Protein AF-A0A940CPN8-F1 (afdb_monomer_lite)

Structure (mmCIF, N/CA/C/O backbone):
data_AF-A0A940CPN8-F1
#
_entry.id   AF-A0A940CPN8-F1
#
loop_
_atom_site.group_PDB
_atom_site.id
_atom_site.type_symbol
_atom_site.label_atom_id
_atom_site.label_alt_id
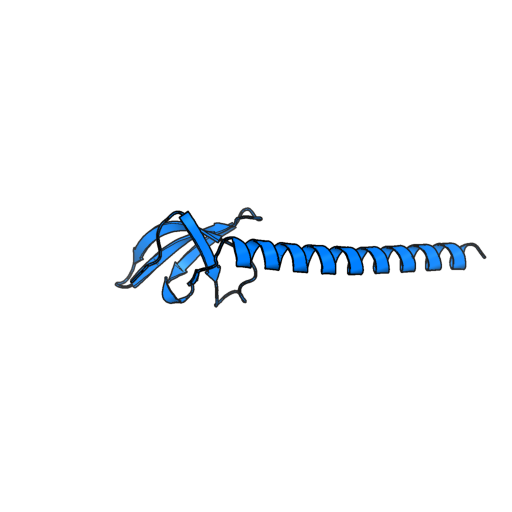_atom_site.label_comp_id
_atom_site.label_asym_id
_atom_site.label_entity_id
_atom_site.label_seq_id
_atom_site.pdbx_PDB_ins_code
_atom_site.Cartn_x
_atom_site.Cartn_y
_atom_site.Cartn_z
_atom_site.occupancy
_atom_site.B_iso_or_equiv
_atom_site.auth_seq_id
_atom_site.auth_comp_id
_atom_site.auth_asym_id
_atom_site.auth_atom_id
_atom_site.pdbx_PDB_model_num
ATOM 1 N N . MET A 1 1 ? 1.821 8.226 21.309 1.00 39.47 1 MET A N 1
ATOM 2 C CA . MET A 1 1 ? 1.546 6.997 20.535 1.00 39.47 1 MET A CA 1
ATOM 3 C C . MET A 1 1 ? 0.687 7.369 19.341 1.00 39.47 1 MET A C 1
ATOM 5 O O . MET A 1 1 ? -0.494 7.640 19.502 1.00 39.47 1 MET A O 1
ATOM 9 N N . THR A 1 2 ? 1.284 7.491 18.161 1.00 53.28 2 THR A N 1
ATOM 10 C CA . THR A 1 2 ? 0.552 7.777 16.921 1.00 53.28 2 THR A CA 1
ATOM 11 C C . THR A 1 2 ? -0.062 6.483 16.404 1.00 53.28 2 THR A C 1
ATOM 13 O O . THR A 1 2 ? 0.592 5.740 15.679 1.00 53.28 2 THR A O 1
ATOM 16 N N . GLY A 1 3 ? -1.292 6.195 16.829 1.00 86.00 3 GLY A N 1
ATOM 17 C CA . GLY A 1 3 ? -2.080 5.101 16.267 1.00 86.00 3 GLY A CA 1
ATOM 18 C C . GLY A 1 3 ? -2.418 5.334 14.792 1.00 86.00 3 GLY A C 1
ATOM 19 O O . GLY A 1 3 ? -2.203 6.421 14.241 1.00 86.00 3 GLY A O 1
ATOM 20 N N . PHE A 1 4 ? -2.950 4.296 14.156 1.00 93.81 4 PHE A N 1
ATOM 21 C CA . PHE A 1 4 ? -3.542 4.402 12.828 1.00 93.81 4 PHE A CA 1
ATOM 22 C C . PHE A 1 4 ? -4.767 5.313 12.865 1.00 93.81 4 PHE A C 1
ATOM 24 O O . PHE A 1 4 ? -5.550 5.272 13.814 1.00 93.81 4 PHE A O 1
ATOM 31 N N . LYS A 1 5 ? -4.943 6.122 11.821 1.00 94.94 5 LYS A N 1
ATOM 32 C CA . LYS A 1 5 ? -6.155 6.920 11.622 1.00 94.94 5 LYS A CA 1
ATOM 33 C C . LYS A 1 5 ? -6.601 6.904 10.160 1.00 94.94 5 LYS A C 1
ATOM 35 O O . LYS A 1 5 ? -5.759 6.711 9.274 1.00 94.94 5 LYS A O 1
ATOM 40 N N . PRO A 1 6 ? -7.890 7.170 9.888 1.00 96.69 6 PRO A N 1
ATOM 41 C CA . PRO A 1 6 ? -8.357 7.441 8.538 1.00 96.69 6 PRO A CA 1
ATOM 42 C C . PRO A 1 6 ? -7.473 8.472 7.834 1.00 96.69 6 PRO A C 1
ATOM 44 O O . PRO A 1 6 ? -7.088 9.496 8.401 1.00 96.69 6 PRO A O 1
ATOM 47 N N . GLY A 1 7 ? -7.124 8.173 6.589 1.00 94.88 7 GLY A N 1
ATOM 48 C CA . GLY A 1 7 ? -6.250 8.991 5.764 1.00 94.88 7 GLY A CA 1
ATOM 49 C C . GLY A 1 7 ? -4.785 8.562 5.726 1.00 94.88 7 GLY A C 1
ATOM 50 O O . GLY A 1 7 ? -4.104 8.936 4.772 1.00 94.88 7 GLY A O 1
ATOM 51 N N . ASP A 1 8 ? -4.312 7.771 6.693 1.00 95.25 8 ASP A N 1
ATOM 52 C CA . ASP A 1 8 ? -2.941 7.258 6.681 1.00 95.25 8 ASP A CA 1
ATOM 53 C C . ASP A 1 8 ? -2.718 6.292 5.501 1.00 95.25 8 ASP A C 1
ATOM 55 O O . ASP A 1 8 ? -3.618 5.537 5.117 1.00 95.25 8 ASP A O 1
ATOM 59 N N . ILE A 1 9 ? -1.502 6.312 4.945 1.00 95.06 9 ILE A N 1
ATOM 60 C CA . ILE A 1 9 ? -1.056 5.359 3.924 1.00 95.06 9 ILE A CA 1
ATOM 61 C C . ILE A 1 9 ? -0.383 4.181 4.618 1.00 95.06 9 ILE A C 1
ATOM 63 O O . ILE A 1 9 ? 0.468 4.357 5.495 1.00 95.06 9 ILE A O 1
ATOM 67 N N . VAL A 1 10 ? -0.780 2.977 4.223 1.00 95.75 10 VAL A N 1
ATOM 68 C CA . VAL A 1 10 ? -0.323 1.732 4.829 1.00 95.75 10 VAL A CA 1
ATOM 69 C C . VAL A 1 10 ? -0.049 0.657 3.780 1.00 95.75 10 VAL A C 1
ATOM 71 O O . VAL A 1 10 ? -0.575 0.691 2.666 1.00 95.75 10 VAL A O 1
ATOM 74 N N . LEU A 1 11 ? 0.770 -0.314 4.163 1.00 95.69 11 LEU A N 1
ATOM 75 C CA . LEU A 1 11 ? 0.985 -1.584 3.474 1.00 95.69 11 LEU A CA 1
ATOM 76 C C . LEU A 1 11 ? 0.484 -2.721 4.368 1.00 95.69 11 LEU A C 1
ATOM 78 O O . LEU A 1 11 ? 0.388 -2.552 5.582 1.00 95.69 11 LEU A O 1
ATOM 82 N N . ARG A 1 12 ? 0.191 -3.881 3.780 1.00 96.44 12 ARG A N 1
ATOM 83 C CA . ARG A 1 12 ? -0.202 -5.082 4.528 1.00 96.44 12 ARG A CA 1
ATOM 84 C C . ARG A 1 12 ? 0.943 -6.075 4.603 1.00 96.44 12 ARG A C 1
ATOM 86 O O . ARG A 1 12 ? 1.494 -6.441 3.566 1.00 96.44 12 ARG A O 1
ATOM 93 N N . TYR A 1 13 ? 1.281 -6.542 5.799 1.00 95.19 13 TYR A N 1
ATOM 94 C CA . TYR A 1 13 ? 2.320 -7.554 5.982 1.00 95.19 13 TYR A CA 1
ATOM 95 C C . TYR A 1 13 ? 1.925 -8.901 5.373 1.00 95.19 13 TYR A C 1
ATOM 97 O O . TYR A 1 13 ? 2.733 -9.511 4.676 1.00 95.19 13 TYR A O 1
ATOM 105 N N . SER A 1 14 ? 0.675 -9.322 5.562 1.00 95.06 14 SER A N 1
ATOM 106 C CA . SER A 1 14 ? 0.149 -10.616 5.102 1.00 95.06 14 SER A CA 1
ATOM 107 C C . SER A 1 14 ? 0.082 -10.757 3.575 1.00 95.06 14 SER A C 1
ATOM 109 O O . SER A 1 14 ? -0.109 -11.861 3.080 1.00 95.06 14 SER A O 1
ATOM 111 N N . TYR A 1 15 ? 0.241 -9.653 2.837 1.00 92.38 15 TYR A N 1
ATOM 112 C CA . TYR A 1 15 ? 0.226 -9.594 1.368 1.00 92.38 15 TYR A CA 1
ATOM 113 C C . TYR A 1 15 ? 1.544 -9.029 0.830 1.00 92.38 15 TYR A C 1
ATOM 115 O O . TYR A 1 15 ? 1.574 -8.225 -0.092 1.00 92.38 15 TYR A O 1
ATOM 123 N N . GLU A 1 16 ? 2.658 -9.376 1.479 1.00 92.81 16 GLU A N 1
ATOM 124 C CA . GLU A 1 16 ? 4.021 -9.036 1.039 1.00 92.81 16 GLU A CA 1
ATOM 125 C C . GLU A 1 16 ? 4.301 -7.536 0.855 1.00 92.81 16 GLU A C 1
ATOM 127 O O . GLU A 1 16 ? 5.348 -7.144 0.333 1.00 92.81 16 GLU A O 1
ATOM 132 N N . ARG A 1 17 ? 3.418 -6.673 1.368 1.00 93.62 17 ARG A N 1
ATOM 133 C CA . ARG A 1 17 ? 3.487 -5.218 1.220 1.00 93.62 17 ARG A CA 1
ATOM 134 C C . ARG A 1 17 ? 3.483 -4.807 -0.256 1.00 93.62 17 ARG A C 1
ATOM 136 O O . ARG A 1 17 ? 4.209 -3.895 -0.654 1.00 93.62 17 ARG A O 1
ATOM 143 N N . ASP A 1 18 ? 2.697 -5.484 -1.077 1.00 90.56 18 ASP A N 1
ATOM 144 C CA . ASP A 1 18 ? 2.632 -5.291 -2.526 1.00 90.56 18 ASP A CA 1
ATOM 145 C C . ASP A 1 18 ? 1.863 -4.023 -2.942 1.00 90.56 18 ASP A C 1
ATOM 147 O O . ASP A 1 18 ? 2.320 -3.263 -3.796 1.00 90.56 18 ASP A O 1
ATOM 151 N N . VAL A 1 19 ? 0.737 -3.747 -2.289 1.00 92.31 19 VAL A N 1
ATOM 152 C CA . VAL A 1 19 ? -0.201 -2.681 -2.644 1.00 92.31 19 VAL A CA 1
ATOM 153 C C . VAL A 1 19 ? -0.243 -1.621 -1.555 1.00 92.31 19 VAL A C 1
ATOM 155 O O . VAL A 1 19 ? -0.449 -1.919 -0.379 1.00 92.31 19 VAL A O 1
ATOM 158 N N . PHE A 1 20 ? -0.115 -0.356 -1.958 1.00 94.44 20 PHE A N 1
ATOM 159 C CA . PHE A 1 20 ? -0.370 0.777 -1.076 1.00 94.44 20 PHE A CA 1
ATOM 160 C C . PHE A 1 20 ? -1.868 0.992 -0.874 1.00 94.44 20 PHE A C 1
ATOM 162 O O . PHE A 1 20 ? -2.631 1.137 -1.834 1.00 94.44 20 PHE A O 1
ATOM 169 N N . PHE A 1 21 ? -2.268 1.097 0.388 1.00 96.62 21 PHE A N 1
ATOM 170 C CA . PHE A 1 21 ? -3.633 1.383 0.794 1.00 96.62 21 PHE A CA 1
ATOM 171 C C . PHE A 1 21 ? -3.721 2.709 1.538 1.00 96.62 21 PHE A C 1
ATOM 173 O O . PHE A 1 21 ? -2.783 3.128 2.210 1.00 96.62 21 PHE A O 1
ATOM 180 N N . LYS A 1 22 ? -4.890 3.339 1.469 1.00 96.50 22 LYS A N 1
ATOM 181 C CA . LYS A 1 22 ? -5.305 4.404 2.379 1.00 96.50 22 LYS A CA 1
ATOM 182 C C . LYS A 1 22 ? -6.339 3.854 3.348 1.00 96.50 22 LYS A C 1
ATOM 184 O O . LYS A 1 22 ? -7.288 3.198 2.913 1.00 96.50 22 LYS A O 1
ATOM 189 N N . ILE A 1 23 ? -6.178 4.150 4.635 1.00 97.44 23 ILE A N 1
ATOM 190 C CA . ILE A 1 23 ? -7.201 3.838 5.636 1.00 97.44 23 ILE A CA 1
ATOM 191 C C . ILE A 1 23 ? -8.420 4.717 5.359 1.00 97.44 23 ILE A C 1
ATOM 193 O O . ILE A 1 23 ? -8.324 5.945 5.346 1.00 97.44 23 ILE A O 1
ATOM 197 N N . VAL A 1 24 ? -9.556 4.077 5.112 1.00 97.81 24 VAL A N 1
ATOM 198 C CA . VAL A 1 24 ? -10.853 4.728 4.918 1.00 97.81 24 VAL A CA 1
ATOM 199 C C . VAL A 1 24 ? -11.542 4.905 6.260 1.00 97.81 24 VAL A C 1
ATOM 201 O O . VAL A 1 24 ? -12.021 5.994 6.551 1.00 97.81 24 VAL A O 1
ATOM 204 N N . ASP A 1 25 ? -11.553 3.850 7.070 1.00 97.50 25 ASP A N 1
ATOM 205 C CA . ASP A 1 25 ? -12.206 3.838 8.373 1.00 97.50 25 ASP A CA 1
ATOM 206 C C . ASP A 1 25 ? -11.551 2.810 9.304 1.00 97.50 25 ASP A C 1
ATOM 208 O O . ASP A 1 25 ? -10.822 1.929 8.839 1.00 97.50 25 ASP A O 1
ATOM 212 N N . ILE A 1 26 ? -11.798 2.919 10.608 1.00 97.00 26 ILE A N 1
ATOM 213 C CA . ILE A 1 26 ? -11.339 1.972 11.628 1.00 97.00 26 ILE A CA 1
ATOM 214 C C . ILE A 1 26 ? -12.541 1.537 12.459 1.00 97.00 26 ILE A C 1
ATOM 216 O O . ILE A 1 26 ? -13.256 2.364 13.015 1.00 97.00 26 ILE A O 1
ATOM 220 N N . PHE A 1 27 ? -12.732 0.229 12.584 1.00 95.81 27 PHE A N 1
ATOM 221 C CA . PHE A 1 27 ? -13.866 -0.364 13.282 1.00 95.81 27 PHE A CA 1
ATOM 222 C C . PHE A 1 27 ? -13.422 -1.499 14.208 1.00 95.81 27 PHE A C 1
ATOM 224 O O . PHE A 1 27 ? -12.316 -2.030 14.101 1.00 95.81 27 PHE A O 1
ATOM 231 N N . PHE A 1 28 ? -14.294 -1.869 15.143 1.00 96.38 28 PHE A N 1
ATOM 232 C CA . PHE A 1 28 ? -14.088 -3.010 16.030 1.00 96.38 28 PHE A CA 1
ATOM 233 C C . PHE A 1 28 ? -14.898 -4.211 15.550 1.00 96.38 28 PHE A C 1
ATOM 235 O O . PHE A 1 28 ? -16.075 -4.084 15.220 1.00 96.38 28 PHE A O 1
ATOM 242 N N . ARG A 1 29 ? -14.268 -5.384 15.555 1.00 93.19 29 ARG A N 1
ATOM 243 C CA . ARG A 1 29 ? -14.890 -6.673 15.253 1.00 93.19 29 ARG A CA 1
ATOM 244 C C . ARG A 1 29 ? -14.277 -7.738 16.154 1.00 93.19 29 ARG A C 1
ATOM 246 O O . ARG A 1 29 ? -13.057 -7.810 16.263 1.00 93.19 29 ARG A O 1
ATOM 253 N N . ASP A 1 30 ? -15.120 -8.526 16.819 1.00 92.75 30 ASP A N 1
ATOM 254 C CA . ASP A 1 30 ? -14.702 -9.651 17.670 1.00 92.75 30 ASP A CA 1
ATOM 255 C C . ASP A 1 30 ? -13.633 -9.268 18.719 1.00 92.75 30 ASP A C 1
ATOM 257 O O . ASP A 1 30 ? -12.666 -9.986 18.958 1.00 92.75 30 ASP A O 1
ATOM 261 N N . GLY A 1 31 ? -13.777 -8.082 19.325 1.00 93.00 31 GLY A N 1
ATOM 262 C CA . GLY A 1 31 ? -12.845 -7.562 20.334 1.00 93.00 31 GLY A CA 1
ATOM 263 C C . GLY A 1 31 ? -11.515 -7.028 19.786 1.00 93.00 31 GLY A C 1
ATOM 264 O O . GLY A 1 31 ? -10.660 -6.623 20.571 1.00 93.00 31 GLY A O 1
ATOM 265 N N . LYS A 1 32 ? -11.334 -6.981 18.460 1.00 94.56 32 LYS A N 1
ATOM 266 C CA . LYS A 1 32 ? -10.111 -6.512 17.799 1.00 94.56 32 LYS A CA 1
ATOM 267 C C . LYS A 1 32 ? -10.387 -5.342 16.850 1.00 94.56 32 LYS A C 1
ATOM 269 O O . LYS A 1 32 ? -11.475 -5.216 16.289 1.00 94.56 32 LYS A O 1
ATOM 274 N N . GLN A 1 33 ? -9.397 -4.466 16.677 1.00 95.75 33 GLN A N 1
ATOM 275 C CA . GLN A 1 33 ? -9.479 -3.338 15.747 1.00 95.75 33 GLN A CA 1
ATOM 276 C C . GLN A 1 33 ? -9.079 -3.743 14.330 1.00 95.75 33 GLN A C 1
ATOM 278 O O . GLN A 1 33 ? -8.028 -4.354 14.113 1.00 95.75 33 GLN A O 1
ATOM 283 N N . TYR A 1 34 ? -9.901 -3.329 13.375 1.00 97.25 34 TYR A N 1
ATOM 284 C CA . TYR A 1 34 ? -9.710 -3.511 11.946 1.00 97.25 34 TYR A CA 1
ATOM 285 C C . TYR A 1 34 ? -9.769 -2.160 11.236 1.00 97.25 34 TYR A C 1
ATOM 287 O O . TYR A 1 34 ? -10.433 -1.230 11.689 1.00 97.25 34 TYR A O 1
ATOM 295 N N . ALA A 1 35 ? -9.083 -2.058 10.106 1.00 97.75 35 ALA A N 1
ATOM 296 C CA . ALA A 1 35 ? -9.170 -0.934 9.194 1.00 97.75 35 ALA A CA 1
ATOM 297 C C . ALA A 1 35 ? -9.864 -1.364 7.905 1.00 97.75 35 ALA A C 1
ATOM 299 O O . ALA A 1 35 ? -9.549 -2.417 7.348 1.00 97.75 35 ALA A O 1
ATOM 300 N N . LEU A 1 36 ? -10.749 -0.510 7.401 1.00 97.88 36 LEU A N 1
ATOM 301 C CA . LEU A 1 36 ? -11.210 -0.569 6.023 1.00 97.88 36 LEU A CA 1
ATOM 302 C C . LEU A 1 36 ? -10.196 0.165 5.145 1.00 97.88 36 LEU A C 1
ATOM 304 O O . LEU A 1 36 ? -9.858 1.324 5.392 1.00 97.88 36 LEU A O 1
ATOM 308 N N . LEU A 1 37 ? -9.713 -0.507 4.112 1.00 98.00 37 LEU A N 1
ATOM 309 C CA . LEU A 1 37 ? -8.621 -0.069 3.260 1.00 98.00 37 LEU A CA 1
ATOM 310 C C . LEU A 1 37 ? -9.100 0.115 1.825 1.00 98.00 37 LEU A C 1
ATOM 312 O O . LEU A 1 37 ? -9.849 -0.704 1.290 1.00 98.00 37 LEU A O 1
ATOM 316 N N . ARG A 1 38 ? -8.592 1.160 1.172 1.00 97.88 38 ARG A N 1
ATOM 317 C CA . ARG A 1 38 ? -8.765 1.393 -0.264 1.00 97.88 38 ARG A CA 1
ATOM 318 C C . ARG A 1 38 ? -7.406 1.450 -0.945 1.00 97.88 38 ARG A C 1
ATOM 320 O O . ARG A 1 38 ? -6.552 2.232 -0.530 1.00 97.88 38 ARG A O 1
ATOM 327 N N . GLY A 1 39 ? -7.220 0.650 -1.989 1.00 96.31 39 GLY A N 1
ATOM 328 C CA . GLY A 1 39 ? -6.019 0.671 -2.819 1.00 96.31 39 GLY A CA 1
ATOM 329 C C . GLY A 1 39 ? -5.814 2.044 -3.461 1.00 96.31 39 GLY A C 1
ATOM 330 O O . GLY A 1 39 ? -6.776 2.678 -3.905 1.00 96.31 39 GLY A O 1
ATOM 331 N N . LEU A 1 40 ? -4.567 2.519 -3.478 1.00 93.12 40 LEU A N 1
ATOM 332 C CA . LEU A 1 40 ? -4.219 3.811 -4.075 1.00 93.12 40 LEU A CA 1
ATOM 333 C C . LEU A 1 40 ? -4.154 3.740 -5.601 1.00 93.12 40 LEU A C 1
ATOM 335 O O . LEU A 1 40 ? -4.729 4.588 -6.276 1.00 93.12 40 LEU A O 1
ATOM 339 N N . ASP A 1 41 ? -3.473 2.722 -6.125 1.00 90.31 41 ASP A N 1
ATOM 340 C CA . ASP A 1 41 ? -3.169 2.607 -7.557 1.00 90.31 41 ASP A CA 1
ATOM 341 C C . ASP A 1 41 ? -4.062 1.574 -8.272 1.00 90.31 41 ASP A C 1
ATOM 343 O O . ASP A 1 41 ? -4.063 1.482 -9.497 1.00 90.31 41 ASP A O 1
ATOM 347 N N . ILE A 1 42 ? -4.855 0.808 -7.513 1.00 91.12 42 ILE A N 1
ATOM 348 C CA . ILE A 1 42 ? -5.766 -0.220 -8.026 1.00 91.12 42 ILE A CA 1
ATOM 349 C C . ILE A 1 42 ? -7.144 -0.119 -7.367 1.00 91.12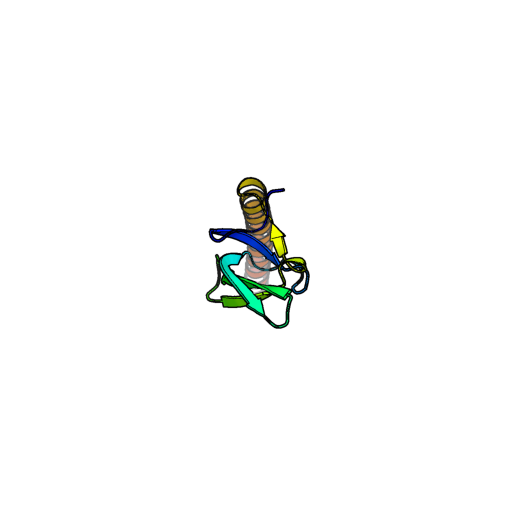 42 ILE A C 1
ATOM 351 O O . ILE A 1 42 ? -7.275 0.290 -6.211 1.00 91.12 42 ILE A O 1
ATOM 355 N N . ARG A 1 43 ? -8.193 -0.533 -8.089 1.00 95.62 43 ARG A N 1
ATOM 356 C CA . ARG A 1 43 ? -9.568 -0.595 -7.570 1.00 95.62 43 ARG A CA 1
ATOM 357 C C . ARG A 1 43 ? -9.739 -1.817 -6.664 1.00 95.62 43 ARG A C 1
ATOM 359 O O . ARG A 1 43 ? -10.388 -2.788 -7.035 1.00 95.62 43 ARG A O 1
ATOM 366 N N . LEU A 1 44 ? -9.146 -1.749 -5.479 1.00 95.38 44 LEU A N 1
ATOM 367 C CA . LEU A 1 44 ? -9.205 -2.793 -4.465 1.00 95.38 44 LEU A CA 1
ATOM 368 C C . LEU A 1 44 ? -9.715 -2.210 -3.148 1.00 95.38 44 LEU A C 1
ATOM 370 O O . LEU A 1 44 ? -9.258 -1.151 -2.716 1.00 95.38 44 LEU A O 1
ATOM 374 N N . PHE A 1 45 ? -10.643 -2.916 -2.512 1.00 96.31 45 PHE A N 1
ATOM 375 C CA . PHE A 1 45 ? -11.031 -2.686 -1.125 1.00 96.31 45 PHE A CA 1
ATOM 376 C C . PHE A 1 45 ? -10.696 -3.930 -0.317 1.00 96.31 45 PHE A C 1
ATOM 378 O O . PHE A 1 45 ? -10.858 -5.046 -0.808 1.00 96.31 45 PHE A O 1
ATOM 385 N N . ALA A 1 46 ? -10.222 -3.729 0.903 1.00 96.06 46 ALA A N 1
ATOM 386 C CA . ALA A 1 46 ? -9.898 -4.811 1.818 1.00 96.06 46 ALA A CA 1
ATOM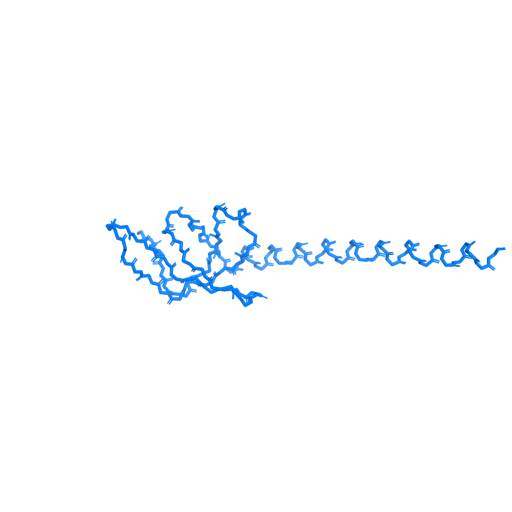 387 C C . ALA A 1 46 ? -10.123 -4.355 3.255 1.00 96.06 46 ALA A C 1
ATOM 389 O O . ALA A 1 46 ? -9.957 -3.179 3.563 1.00 96.06 46 ALA A O 1
ATOM 390 N N . ASP A 1 47 ? -10.452 -5.277 4.143 1.00 95.81 47 ASP A N 1
ATOM 391 C CA . ASP A 1 47 ? -10.317 -5.089 5.578 1.00 95.81 47 ASP A CA 1
ATOM 392 C C . ASP A 1 47 ? -9.059 -5.802 6.094 1.00 95.81 47 ASP A C 1
ATOM 394 O O . ASP A 1 47 ? -8.594 -6.800 5.529 1.00 95.81 47 ASP A O 1
ATOM 398 N N . ALA A 1 48 ? -8.460 -5.258 7.151 1.00 96.69 48 ALA A N 1
ATOM 399 C CA . ALA A 1 48 ? -7.300 -5.863 7.796 1.00 96.69 48 ALA A CA 1
ATOM 400 C C . ALA A 1 48 ? -7.233 -5.489 9.281 1.00 96.69 48 ALA A C 1
ATOM 402 O O . ALA A 1 48 ? -7.589 -4.362 9.632 1.00 96.69 48 ALA A O 1
ATOM 403 N N . PRO A 1 49 ? -6.760 -6.388 10.161 1.00 96.25 49 PRO A N 1
ATOM 404 C CA . PRO A 1 49 ? -6.484 -6.028 11.546 1.00 96.25 49 PRO A CA 1
ATOM 405 C C . PRO A 1 49 ? -5.363 -4.983 11.599 1.00 96.25 49 PRO A C 1
ATOM 407 O O . PRO A 1 49 ? -4.446 -5.026 10.781 1.00 96.25 49 PRO A O 1
ATOM 410 N N . LEU A 1 50 ? -5.397 -4.070 12.575 1.00 95.56 50 LEU A N 1
ATOM 411 C CA . LEU A 1 50 ? -4.384 -3.005 12.671 1.00 95.56 50 LEU A CA 1
ATOM 412 C C . LEU A 1 50 ? -2.945 -3.540 12.790 1.00 95.56 50 LEU A C 1
ATOM 414 O O . LEU A 1 50 ? -2.027 -2.912 12.273 1.00 95.56 50 LEU A O 1
ATOM 418 N N . ASP A 1 51 ? -2.754 -4.713 13.396 1.00 94.62 51 ASP A N 1
ATOM 419 C CA . ASP A 1 51 ? -1.434 -5.348 13.543 1.00 94.62 51 ASP A CA 1
ATOM 420 C C . ASP A 1 51 ? -0.843 -5.851 12.208 1.00 94.62 51 ASP A C 1
ATOM 422 O O . ASP A 1 51 ? 0.359 -6.079 12.114 1.00 94.62 51 ASP A O 1
ATOM 426 N N . ASP A 1 52 ? -1.675 -6.036 11.172 1.00 96.12 52 ASP A N 1
ATOM 427 C CA . ASP A 1 52 ? -1.237 -6.397 9.811 1.00 96.12 52 ASP A CA 1
ATOM 428 C C . ASP A 1 52 ? -0.766 -5.168 9.016 1.00 96.12 52 ASP A C 1
ATOM 430 O O . ASP A 1 52 ? -0.231 -5.299 7.914 1.00 96.12 52 ASP A O 1
ATOM 434 N N . LEU A 1 53 ? -0.971 -3.961 9.547 1.00 96.00 53 LEU A N 1
ATOM 435 C CA . LEU A 1 53 ? -0.670 -2.725 8.842 1.00 96.00 53 LEU A CA 1
ATOM 436 C C . LEU A 1 53 ? 0.736 -2.229 9.161 1.00 96.00 53 LEU A C 1
ATOM 438 O O . LEU A 1 53 ? 1.149 -2.119 10.313 1.00 96.00 53 LEU A O 1
ATOM 442 N N . LEU A 1 54 ? 1.442 -1.821 8.115 1.00 95.06 54 LEU A N 1
ATOM 443 C CA . LEU A 1 54 ? 2.670 -1.048 8.202 1.00 95.06 54 LEU A CA 1
ATOM 444 C C . LEU A 1 54 ? 2.383 0.367 7.724 1.00 95.06 54 LEU A C 1
ATOM 446 O O . LEU A 1 54 ? 2.056 0.567 6.555 1.00 95.06 54 LEU A O 1
ATOM 450 N N . LYS A 1 55 ? 2.516 1.351 8.612 1.00 94.44 55 LYS A N 1
ATOM 451 C CA . LYS A 1 55 ? 2.412 2.759 8.231 1.00 94.44 55 LYS A CA 1
ATOM 452 C C . LYS A 1 55 ? 3.599 3.157 7.367 1.00 94.44 55 LYS A C 1
ATOM 454 O O . LYS A 1 55 ? 4.730 2.820 7.697 1.00 94.44 55 LYS A O 1
ATOM 459 N N . VAL A 1 56 ? 3.323 3.890 6.294 1.00 92.44 56 VAL A N 1
ATOM 460 C CA . VAL A 1 56 ? 4.348 4.384 5.374 1.00 92.44 56 VAL A CA 1
ATOM 461 C C . VAL A 1 56 ? 4.257 5.898 5.294 1.00 92.44 56 VAL A C 1
ATOM 463 O O . VAL A 1 56 ? 3.164 6.470 5.238 1.00 92.44 56 VAL A O 1
ATOM 466 N N . THR A 1 57 ? 5.408 6.557 5.305 1.00 89.75 57 THR A N 1
ATOM 467 C CA . THR A 1 57 ? 5.492 7.999 5.072 1.00 89.75 57 THR A CA 1
ATOM 468 C C . THR A 1 57 ? 5.294 8.327 3.590 1.00 89.75 57 THR A C 1
ATOM 470 O O . THR A 1 57 ? 5.449 7.477 2.711 1.00 89.75 57 THR A O 1
ATOM 473 N N . ALA A 1 58 ? 4.940 9.577 3.286 1.00 84.56 58 ALA A N 1
ATOM 474 C CA . ALA A 1 58 ? 4.840 10.018 1.895 1.00 84.56 58 ALA A CA 1
ATOM 475 C C . ALA A 1 58 ? 6.184 9.861 1.159 1.00 84.56 58 ALA A C 1
ATOM 477 O O . ALA A 1 58 ? 6.205 9.381 0.030 1.00 84.56 58 ALA A O 1
ATOM 478 N N . GLU A 1 59 ? 7.290 10.177 1.835 1.00 90.00 59 GLU A N 1
ATOM 479 C CA . GLU A 1 59 ? 8.650 10.085 1.294 1.00 90.00 59 GLU A CA 1
ATOM 480 C C . GLU A 1 59 ? 9.033 8.642 0.935 1.00 90.00 59 GLU A C 1
ATOM 482 O O . GLU A 1 59 ? 9.461 8.378 -0.188 1.00 90.00 59 GLU A O 1
ATOM 487 N N . GLU A 1 60 ? 8.811 7.678 1.836 1.00 88.25 60 GLU A N 1
ATOM 488 C CA . GLU A 1 60 ? 9.074 6.255 1.563 1.00 88.25 60 GLU A CA 1
ATOM 489 C C . GLU A 1 60 ? 8.207 5.721 0.416 1.00 88.25 60 GLU A C 1
ATOM 491 O O . GLU A 1 60 ? 8.673 4.947 -0.427 1.00 88.25 60 GLU A O 1
ATOM 496 N N . ALA A 1 61 ? 6.936 6.132 0.365 1.00 86.50 61 ALA A N 1
ATOM 497 C CA . ALA A 1 61 ? 6.026 5.724 -0.697 1.00 86.50 61 ALA A CA 1
ATOM 498 C C . ALA A 1 61 ? 6.462 6.283 -2.062 1.00 86.50 61 ALA A C 1
ATOM 500 O O . ALA A 1 61 ? 6.413 5.564 -3.063 1.00 86.50 61 ALA A O 1
ATOM 501 N N . GLU A 1 62 ? 6.897 7.542 -2.119 1.00 89.31 62 GLU A N 1
ATOM 502 C CA . GLU A 1 62 ? 7.427 8.160 -3.337 1.00 89.31 62 GLU A CA 1
ATOM 503 C C . GLU A 1 62 ? 8.731 7.509 -3.796 1.00 89.31 62 GLU A C 1
ATOM 505 O O . GLU A 1 62 ? 8.872 7.188 -4.979 1.00 89.31 62 GLU A O 1
ATOM 510 N N . GLU A 1 63 ? 9.659 7.256 -2.874 1.00 92.56 63 GLU A N 1
ATOM 511 C CA . GLU A 1 63 ? 10.938 6.625 -3.189 1.00 92.56 63 GLU A CA 1
ATOM 512 C C . GLU A 1 63 ? 10.734 5.207 -3.738 1.00 92.56 63 GLU A C 1
ATOM 514 O O . GLU A 1 63 ? 11.277 4.856 -4.789 1.00 92.56 63 GLU A O 1
ATOM 519 N N . ARG A 1 64 ? 9.847 4.412 -3.126 1.00 88.88 64 ARG A N 1
ATOM 520 C CA . ARG A 1 64 ? 9.518 3.075 -3.640 1.00 88.88 64 ARG A CA 1
ATOM 521 C C . ARG A 1 64 ? 8.881 3.130 -5.030 1.00 88.88 64 ARG A C 1
ATOM 523 O O . ARG A 1 64 ? 9.247 2.339 -5.900 1.00 88.88 64 ARG A O 1
ATOM 530 N N . ARG A 1 65 ? 7.969 4.079 -5.288 1.00 89.06 65 ARG A N 1
ATOM 531 C CA . ARG A 1 65 ? 7.398 4.280 -6.637 1.00 89.06 65 ARG A CA 1
ATOM 532 C C . ARG A 1 65 ? 8.474 4.648 -7.656 1.00 89.06 65 ARG A C 1
ATOM 534 O O . ARG A 1 65 ? 8.447 4.142 -8.779 1.00 89.06 65 ARG A O 1
ATOM 541 N N . ARG A 1 66 ? 9.428 5.504 -7.279 1.00 93.38 66 ARG A N 1
ATOM 542 C CA . ARG A 1 66 ? 10.551 5.906 -8.138 1.00 93.38 66 ARG A CA 1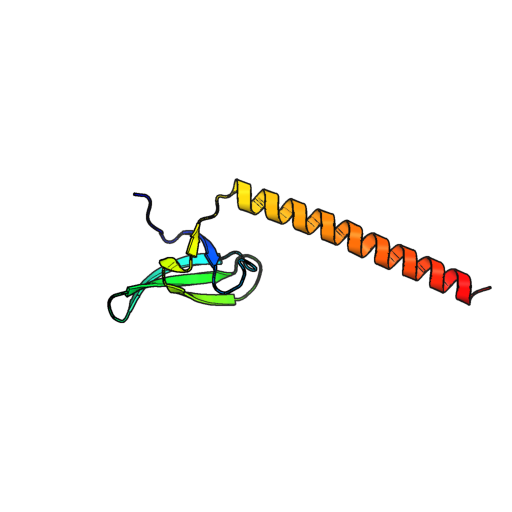
ATOM 543 C C . ARG A 1 66 ? 11.420 4.704 -8.509 1.00 93.38 66 ARG A C 1
ATOM 545 O O . ARG A 1 66 ? 11.737 4.534 -9.687 1.00 93.38 66 ARG A O 1
ATOM 552 N N . GLN A 1 67 ? 11.744 3.851 -7.540 1.00 93.12 67 GLN A N 1
ATOM 553 C CA . GLN A 1 67 ? 12.531 2.635 -7.759 1.00 93.12 67 GLN A CA 1
ATOM 554 C C . GLN A 1 67 ? 11.821 1.652 -8.696 1.00 93.12 67 GLN A C 1
ATOM 556 O O . GLN A 1 67 ? 12.412 1.223 -9.688 1.00 93.12 67 GLN A O 1
ATOM 561 N N . ILE A 1 68 ? 10.534 1.371 -8.454 1.00 90.31 68 ILE A N 1
ATOM 562 C CA . ILE A 1 68 ? 9.727 0.484 -9.310 1.00 90.31 68 ILE A CA 1
ATOM 563 C C . ILE A 1 68 ? 9.663 1.024 -10.742 1.00 90.31 68 ILE A C 1
ATOM 565 O O . ILE A 1 68 ? 9.842 0.273 -11.704 1.00 90.31 68 ILE A O 1
ATOM 569 N N . LYS A 1 69 ? 9.449 2.336 -10.906 1.00 94.00 69 LYS A N 1
ATOM 570 C CA . LYS A 1 69 ? 9.399 2.976 -12.225 1.00 94.00 69 LYS A CA 1
ATOM 571 C C . LYS A 1 69 ? 10.716 2.805 -12.980 1.00 94.00 69 LYS A C 1
ATOM 573 O O . LYS A 1 69 ? 10.684 2.437 -14.152 1.00 94.00 69 LYS A O 1
ATOM 578 N N . LYS A 1 70 ? 11.852 3.031 -12.314 1.00 96.44 70 LYS A N 1
ATOM 579 C CA . LYS A 1 70 ? 13.184 2.859 -12.909 1.00 96.44 70 LYS A CA 1
ATOM 580 C C . LYS A 1 70 ? 13.406 1.416 -13.373 1.00 96.44 70 LYS A C 1
ATOM 582 O O . LYS A 1 70 ? 13.706 1.195 -14.542 1.00 96.44 70 LYS A O 1
ATOM 587 N N . GLN A 1 71 ? 13.165 0.442 -12.495 1.00 95.19 71 GLN A N 1
ATOM 588 C CA . GLN A 1 71 ? 13.312 -0.984 -12.815 1.00 95.19 71 GLN A CA 1
ATOM 589 C C . GLN A 1 71 ? 12.400 -1.415 -13.971 1.00 95.19 71 GLN A C 1
ATOM 591 O O . GLN A 1 71 ? 12.816 -2.139 -14.873 1.00 95.19 71 GLN A O 1
ATOM 596 N N . THR A 1 72 ? 11.156 -0.931 -13.981 1.00 95.06 72 THR A N 1
ATOM 597 C CA . THR A 1 72 ? 10.205 -1.215 -15.062 1.00 95.06 72 THR A CA 1
ATOM 598 C C . THR A 1 72 ? 10.701 -0.651 -16.393 1.00 95.06 72 THR A C 1
ATOM 600 O O . THR A 1 72 ? 10.651 -1.346 -17.404 1.00 95.06 72 THR A O 1
ATOM 603 N N . GLN A 1 73 ? 11.209 0.586 -16.408 1.00 96.25 73 GLN A N 1
ATOM 604 C CA . GLN A 1 73 ? 11.757 1.208 -17.617 1.00 96.25 73 GLN A CA 1
ATOM 605 C C . GLN A 1 73 ? 12.950 0.425 -18.171 1.00 96.25 73 GLN A C 1
ATOM 607 O O . GLN A 1 73 ? 12.993 0.166 -19.372 1.00 96.25 73 GLN A O 1
ATOM 612 N N . GLU A 1 74 ? 13.876 0.005 -17.308 1.00 96.88 74 GLU A N 1
ATOM 613 C CA . GLU A 1 74 ? 15.033 -0.812 -17.693 1.00 96.88 74 GLU A CA 1
ATOM 614 C C . GLU A 1 74 ? 14.594 -2.156 -18.295 1.00 96.88 74 GLU A C 1
ATOM 616 O O . GLU A 1 74 ? 15.045 -2.537 -19.378 1.00 96.88 74 GLU A O 1
ATOM 621 N N . CYS A 1 75 ? 13.649 -2.841 -17.646 1.00 96.69 75 CYS A N 1
ATOM 622 C CA . CYS A 1 75 ? 13.126 -4.123 -18.112 1.00 96.69 75 CYS A CA 1
ATOM 623 C C . CYS A 1 75 ? 12.412 -4.005 -19.470 1.00 96.69 75 CYS A C 1
ATOM 625 O O . CYS A 1 75 ? 12.647 -4.806 -20.381 1.00 96.69 75 CYS A O 1
ATOM 627 N N . VAL A 1 76 ? 11.577 -2.975 -19.642 1.00 97.12 76 VAL A N 1
ATOM 628 C CA . VAL A 1 76 ? 10.870 -2.717 -20.904 1.00 97.12 76 VAL A CA 1
ATOM 629 C C . VAL A 1 76 ? 11.857 -2.362 -22.014 1.00 97.12 76 VAL A C 1
ATOM 631 O O . VAL A 1 76 ? 11.751 -2.915 -23.108 1.00 97.12 76 VAL A O 1
ATOM 634 N N . ALA A 1 77 ? 12.840 -1.499 -21.745 1.00 96.31 77 ALA A N 1
ATOM 635 C CA . ALA A 1 77 ? 13.862 -1.129 -22.722 1.00 96.31 77 ALA A CA 1
ATOM 636 C C . ALA A 1 77 ? 14.638 -2.357 -23.215 1.00 96.31 77 ALA A C 1
ATOM 638 O O . ALA A 1 77 ? 14.789 -2.553 -24.422 1.00 96.31 77 ALA A O 1
ATOM 639 N N . HIS A 1 78 ? 15.048 -3.230 -22.295 1.00 95.62 78 HIS A N 1
ATOM 640 C CA . HIS A 1 78 ? 15.724 -4.478 -22.631 1.00 95.62 78 HIS A CA 1
ATOM 641 C C . HIS A 1 78 ? 14.838 -5.402 -23.487 1.00 95.62 78 HIS A C 1
ATOM 643 O O . HIS A 1 78 ? 15.282 -5.914 -24.515 1.00 95.62 78 HIS A O 1
ATOM 649 N N . CYS A 1 79 ? 13.558 -5.560 -23.131 1.00 96.31 79 CYS A N 1
ATOM 650 C CA . CYS A 1 79 ? 12.603 -6.329 -23.935 1.00 96.31 79 CYS A CA 1
ATOM 651 C C . CYS A 1 79 ? 12.454 -5.778 -25.364 1.00 96.31 79 CYS A C 1
ATOM 653 O O . CYS A 1 79 ? 12.371 -6.555 -26.316 1.00 96.31 79 CYS A O 1
ATOM 655 N N . LEU A 1 80 ? 12.410 -4.452 -25.530 1.00 96.00 80 LEU A N 1
ATOM 656 C CA . LEU A 1 80 ? 12.283 -3.810 -26.841 1.00 96.00 80 LEU A CA 1
ATOM 657 C C . LEU A 1 80 ? 13.537 -4.017 -27.699 1.00 96.00 80 LEU A C 1
ATOM 659 O O . LEU A 1 80 ? 13.416 -4.435 -28.849 1.00 96.00 80 LEU A O 1
ATOM 663 N N . GLN A 1 81 ? 14.730 -3.834 -27.125 1.00 94.81 81 GLN A N 1
ATOM 664 C CA . GLN A 1 81 ? 16.002 -4.069 -27.820 1.00 94.81 81 GLN A CA 1
ATOM 665 C C . GLN A 1 81 ? 16.121 -5.513 -28.324 1.00 94.81 81 GLN A C 1
ATOM 667 O O . GLN A 1 81 ? 16.491 -5.751 -29.476 1.00 94.81 81 GLN A O 1
ATOM 672 N N . GLN A 1 82 ? 15.744 -6.489 -27.492 1.00 94.50 82 GLN A N 1
ATOM 673 C CA . GLN A 1 82 ? 15.744 -7.897 -27.894 1.00 94.50 82 GLN A CA 1
ATOM 674 C C . GLN A 1 82 ? 14.770 -8.181 -29.042 1.00 94.50 82 GLN A C 1
ATOM 676 O O . GLN A 1 82 ? 15.076 -8.981 -29.929 1.00 94.50 82 GLN A O 1
ATOM 681 N N . ARG A 1 83 ? 13.594 -7.541 -29.045 1.00 93.12 83 ARG A N 1
ATOM 682 C CA . ARG A 1 83 ? 12.613 -7.685 -30.130 1.00 93.12 83 ARG A CA 1
ATOM 683 C C . ARG A 1 83 ? 13.145 -7.119 -31.446 1.00 93.12 83 ARG A C 1
ATOM 685 O O . ARG A 1 83 ? 13.02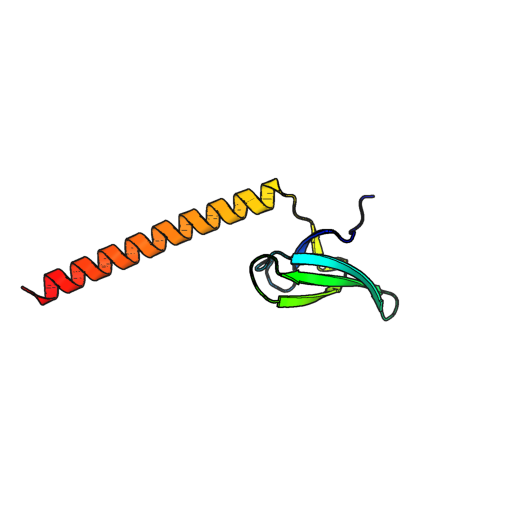5 -7.792 -32.466 1.00 93.12 83 ARG A O 1
ATOM 692 N N . GLU A 1 84 ? 13.776 -5.946 -31.429 1.00 94.00 84 GLU A N 1
ATOM 693 C CA . GLU A 1 84 ? 14.378 -5.350 -32.630 1.00 94.00 84 GLU A CA 1
ATOM 694 C C . GLU A 1 84 ? 15.493 -6.218 -33.221 1.00 94.00 84 GLU A C 1
ATOM 696 O O . GLU A 1 84 ? 15.535 -6.424 -34.434 1.00 94.00 84 GLU A O 1
ATOM 701 N N . ALA A 1 85 ? 16.376 -6.759 -32.377 1.00 91.38 85 ALA A N 1
ATOM 702 C CA . ALA A 1 85 ? 17.455 -7.638 -32.822 1.00 91.38 85 ALA A CA 1
ATOM 703 C C . ALA A 1 85 ? 16.916 -8.915 -33.491 1.00 91.38 85 ALA A C 1
ATOM 705 O O . ALA A 1 85 ? 17.417 -9.318 -34.540 1.00 91.38 85 ALA A O 1
ATOM 706 N N . ARG A 1 86 ? 15.854 -9.518 -32.932 1.00 91.50 86 ARG A N 1
ATOM 707 C CA . ARG A 1 86 ? 15.186 -10.690 -33.527 1.00 91.50 86 ARG A CA 1
ATOM 708 C C . ARG A 1 86 ? 14.554 -10.378 -34.880 1.00 91.50 86 ARG A C 1
ATOM 710 O O . ARG A 1 86 ? 14.690 -11.178 -35.796 1.00 91.50 86 ARG A O 1
ATOM 717 N N . LEU A 1 87 ? 13.884 -9.232 -35.012 1.00 89.69 87 LEU A N 1
ATOM 718 C CA . LEU A 1 87 ? 13.277 -8.817 -36.280 1.00 89.69 87 LEU A CA 1
ATOM 719 C C . LEU A 1 87 ? 14.340 -8.595 -37.360 1.00 89.69 87 LEU A C 1
ATOM 721 O O . LEU A 1 87 ? 14.182 -9.083 -38.472 1.00 89.69 87 LEU A O 1
ATOM 725 N N . LYS A 1 88 ? 15.449 -7.929 -37.018 1.00 86.94 88 LYS A N 1
ATOM 726 C CA . LYS A 1 88 ? 16.568 -7.716 -37.948 1.00 86.94 88 LYS A CA 1
ATOM 727 C C . LYS A 1 88 ? 17.204 -9.035 -38.389 1.00 86.94 88 LYS A C 1
ATOM 729 O O . LYS A 1 88 ? 17.450 -9.199 -39.575 1.00 86.94 88 LYS A O 1
ATOM 734 N N . GLY A 1 89 ? 17.404 -9.977 -37.464 1.00 80.88 89 GLY A N 1
ATOM 735 C CA . GLY A 1 89 ? 17.959 -11.299 -37.775 1.00 80.88 89 GLY A CA 1
ATOM 736 C C . GLY A 1 89 ? 17.023 -12.226 -38.560 1.00 80.88 89 GLY A C 1
ATOM 737 O O . GLY A 1 89 ? 17.501 -13.178 -39.156 1.00 80.88 89 GLY A O 1
ATOM 738 N N . ALA A 1 90 ? 15.710 -11.969 -38.572 1.00 73.75 90 ALA A N 1
ATOM 739 C CA . ALA A 1 90 ? 14.737 -12.721 -39.372 1.00 73.75 90 ALA A CA 1
ATOM 740 C C . ALA A 1 90 ? 14.549 -12.162 -40.798 1.00 73.75 90 ALA A C 1
ATOM 742 O O . ALA A 1 90 ? 13.915 -12.810 -41.626 1.00 73.75 90 ALA A O 1
ATOM 743 N N . MET A 1 91 ? 15.042 -10.946 -41.065 1.00 64.44 91 MET A N 1
ATOM 744 C CA . MET A 1 91 ? 14.977 -10.289 -42.379 1.00 64.44 91 MET A CA 1
ATOM 745 C C . MET A 1 91 ? 16.241 -10.491 -43.230 1.00 64.44 91 MET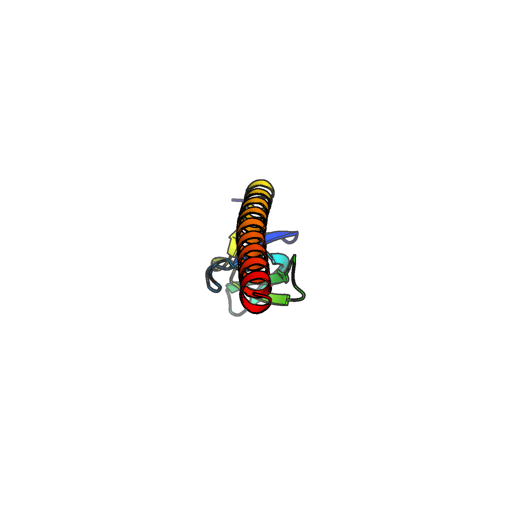 A C 1
ATOM 747 O O . MET A 1 91 ? 16.228 -10.153 -44.413 1.00 64.44 91 MET A O 1
ATOM 751 N N . THR A 1 92 ? 17.312 -11.003 -42.628 1.00 56.97 92 THR A N 1
ATOM 752 C CA . THR A 1 92 ? 18.558 -11.451 -43.274 1.00 56.97 92 THR A CA 1
ATOM 753 C C . THR A 1 92 ? 18.549 -12.952 -43.469 1.00 56.97 92 THR A C 1
ATOM 755 O O . THR A 1 92 ? 18.968 -13.396 -44.557 1.00 56.97 92 THR A O 1
#

Secondary structure (DSSP, 8-state):
-----TT-EEEEGGGTT-S-EEEEEEEEETTEEEEEEEESSSS-EEEEEGGGEEE--HHHHHHHHHHHHHHHHHHHHHHHHHHHHHHHHHH-

Sequence (92 aa):
MTGFKPGDIVLRYSYERDVFFKIVDIFFRDGKQYALLRGLDIRLFADAPLDDLLKVTAEEAEERRRQIKKQTQECVAHCLQQREARLKGAMT

pLDDT: mean 91.99, std 9.24, range [39.47, 98.0]

Foldseek 3Di:
DDADDAQFWKAFQVVVSPFIWGFHHWDDDPNFIKTWTATDPDRDIDIDTSVRIDTDDPVRVVVVVVVVVVVVVVVVVVVVVVVVVVVVVVVD

Radius of gyration: 19.69 Å; chains: 1; bounding box: 33×23×64 Å